Protein AF-A0A369AR36-F1 (afdb_monomer_lite)

Structure (mmCIF, N/CA/C/O backbone):
data_AF-A0A369AR36-F1
#
_entry.id   AF-A0A369AR36-F1
#
loop_
_atom_site.group_PDB
_atom_site.id
_atom_site.type_symbol
_atom_site.label_atom_id
_atom_site.label_alt_id
_atom_site.label_comp_id
_atom_site.label_asym_id
_atom_site.label_entity_id
_atom_site.label_seq_id
_atom_site.pdbx_PDB_ins_code
_atom_site.Cartn_x
_atom_site.Cartn_y
_atom_site.Cartn_z
_atom_site.occupancy
_atom_site.B_iso_or_equiv
_atom_site.auth_seq_id
_atom_site.auth_comp_id
_atom_site.auth_asym_id
_atom_site.auth_atom_id
_atom_site.pdbx_PDB_model_num
ATOM 1 N N . MET A 1 1 ? 7.853 2.453 6.370 1.00 61.25 1 MET A N 1
ATOM 2 C CA . MET A 1 1 ? 7.781 2.922 4.965 1.00 61.25 1 MET A CA 1
ATOM 3 C C . MET A 1 1 ? 8.664 2.089 4.032 1.00 61.25 1 MET A C 1
ATOM 5 O O . MET A 1 1 ? 8.146 1.546 3.066 1.00 61.25 1 MET A O 1
ATOM 9 N N . THR A 1 2 ? 9.948 1.893 4.356 1.00 69.31 2 THR A N 1
ATOM 10 C CA . THR A 1 2 ? 10.935 1.149 3.539 1.00 69.31 2 THR A CA 1
ATOM 11 C C . THR A 1 2 ? 10.521 -0.274 3.143 1.00 69.31 2 THR A C 1
ATOM 13 O O . THR A 1 2 ? 10.704 -0.658 1.993 1.00 69.31 2 THR A O 1
ATOM 16 N N . HIS A 1 3 ? 9.895 -1.040 4.045 1.00 84.94 3 HIS A N 1
ATOM 17 C CA . HIS A 1 3 ? 9.491 -2.421 3.744 1.00 84.94 3 HIS A CA 1
ATOM 18 C C . HIS A 1 3 ? 8.429 -2.529 2.629 1.00 84.94 3 HIS A C 1
ATOM 20 O O . HIS A 1 3 ? 8.501 -3.430 1.796 1.00 84.94 3 HIS A O 1
ATOM 26 N N . ARG A 1 4 ? 7.468 -1.591 2.565 1.00 89.50 4 ARG A N 1
ATOM 27 C CA . ARG A 1 4 ? 6.425 -1.584 1.519 1.00 89.50 4 ARG A CA 1
ATOM 28 C C . ARG A 1 4 ? 6.982 -1.188 0.157 1.00 89.50 4 ARG A C 1
ATOM 30 O O . ARG A 1 4 ? 6.639 -1.820 -0.833 1.00 89.50 4 ARG A O 1
ATOM 37 N N . LEU A 1 5 ? 7.865 -0.190 0.121 1.00 92.06 5 LEU A N 1
ATOM 38 C CA . LEU A 1 5 ? 8.508 0.261 -1.113 1.00 92.06 5 LEU A CA 1
ATOM 39 C C . LEU A 1 5 ? 9.287 -0.889 -1.772 1.00 92.06 5 LEU A C 1
ATOM 41 O O . LEU A 1 5 ? 8.955 -1.297 -2.882 1.00 92.06 5 LEU A O 1
ATOM 45 N N . ALA A 1 6 ? 10.180 -1.531 -1.012 1.00 91.44 6 ALA A N 1
ATOM 46 C CA . ALA A 1 6 ? 10.934 -2.696 -1.478 1.00 91.44 6 ALA A CA 1
ATOM 47 C C . ALA A 1 6 ? 10.037 -3.898 -1.832 1.00 91.44 6 ALA A C 1
ATOM 49 O O . ALA A 1 6 ? 10.390 -4.741 -2.656 1.00 91.44 6 ALA A O 1
ATOM 50 N N . HIS A 1 7 ? 8.873 -4.041 -1.192 1.00 91.56 7 HIS A N 1
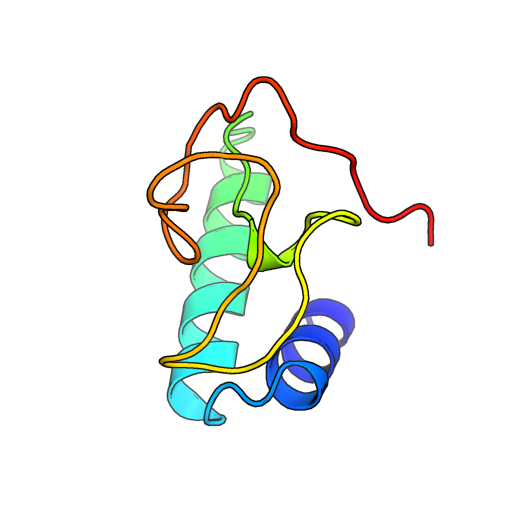ATOM 51 C CA . HIS A 1 7 ? 7.906 -5.067 -1.573 1.00 91.56 7 HIS A CA 1
ATOM 52 C C . HIS A 1 7 ? 7.279 -4.789 -2.944 1.00 91.56 7 HIS A C 1
ATOM 54 O O . HIS A 1 7 ? 7.217 -5.693 -3.775 1.00 91.56 7 HIS A O 1
ATOM 60 N N . PHE A 1 8 ? 6.861 -3.552 -3.205 1.00 93.25 8 PHE A N 1
ATOM 61 C CA . PHE A 1 8 ? 6.240 -3.169 -4.473 1.00 93.25 8 PHE A CA 1
ATOM 62 C C . PHE A 1 8 ? 7.231 -3.170 -5.639 1.00 93.25 8 PHE A C 1
ATOM 64 O O . PHE A 1 8 ? 6.879 -3.621 -6.728 1.00 93.25 8 PHE A O 1
ATOM 71 N N . GLU A 1 9 ? 8.482 -2.786 -5.401 1.00 93.38 9 GLU A N 1
ATOM 72 C CA . GLU A 1 9 ? 9.562 -2.920 -6.386 1.00 93.38 9 GLU A CA 1
ATOM 73 C C . GLU A 1 9 ? 9.815 -4.389 -6.751 1.00 93.38 9 GLU A C 1
ATOM 75 O O . GLU A 1 9 ? 9.913 -4.729 -7.928 1.00 93.38 9 GLU A O 1
ATOM 80 N N . ARG A 1 10 ? 9.812 -5.307 -5.770 1.00 92.88 10 ARG A N 1
ATO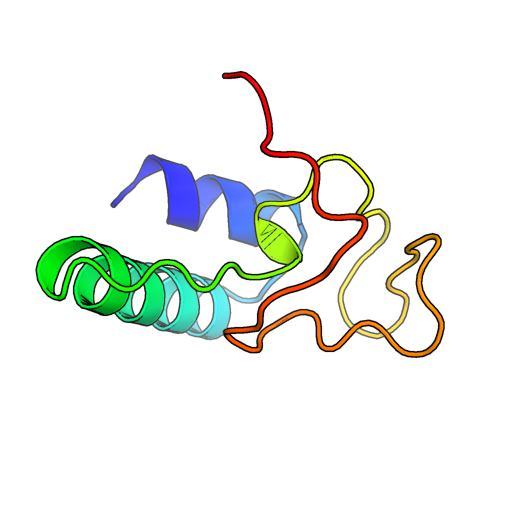M 81 C CA . ARG A 1 10 ? 9.908 -6.760 -6.037 1.00 92.88 10 ARG A CA 1
ATOM 82 C C . ARG A 1 10 ? 8.721 -7.311 -6.823 1.00 92.88 10 ARG A C 1
ATOM 84 O O . ARG A 1 10 ? 8.865 -8.305 -7.531 1.00 92.88 10 ARG A O 1
ATOM 91 N N . LEU A 1 11 ? 7.557 -6.682 -6.699 1.00 92.25 11 LEU A N 1
ATOM 92 C CA . LEU A 1 11 ? 6.380 -6.970 -7.519 1.00 92.25 11 LEU A CA 1
ATOM 93 C C . LEU A 1 11 ? 6.491 -6.364 -8.935 1.00 92.25 11 LEU A C 1
ATOM 95 O O . LEU A 1 11 ? 5.658 -6.648 -9.794 1.00 92.25 11 LEU A O 1
ATOM 99 N N . GLY A 1 12 ? 7.533 -5.577 -9.208 1.00 94.56 12 GLY A N 1
ATOM 100 C CA . GLY A 1 12 ? 7.821 -4.983 -10.509 1.00 94.56 12 GLY A CA 1
ATOM 101 C C . GLY A 1 12 ? 7.126 -3.646 -10.751 1.00 94.56 12 GLY A C 1
ATOM 102 O O . GLY A 1 12 ? 7.003 -3.249 -11.909 1.00 94.56 12 GLY A O 1
ATOM 103 N N . LEU A 1 13 ? 6.635 -2.968 -9.705 1.00 94.62 13 LEU A N 1
ATOM 104 C CA . LEU A 1 13 ? 6.157 -1.593 -9.852 1.00 94.62 13 LEU A CA 1
ATOM 105 C C . LEU A 1 13 ? 7.355 -0.660 -10.099 1.00 94.62 13 LEU A C 1
ATOM 107 O O . LEU A 1 13 ? 8.365 -0.801 -9.411 1.00 94.62 13 LEU A O 1
ATOM 111 N N . PRO A 1 14 ? 7.238 0.316 -11.016 1.00 94.31 14 PRO A N 1
ATOM 112 C CA . PRO A 1 14 ? 8.221 1.387 -11.143 1.00 94.31 14 PRO A CA 1
ATOM 113 C C . PRO A 1 14 ? 8.369 2.173 -9.834 1.00 94.31 14 PRO A C 1
ATOM 115 O O . PRO A 1 14 ? 7.368 2.404 -9.154 1.00 94.31 14 PRO A O 1
ATOM 118 N N . ASP A 1 15 ? 9.566 2.682 -9.537 1.00 93.62 15 ASP A N 1
ATOM 119 C CA . ASP A 1 15 ? 9.903 3.380 -8.282 1.00 93.62 15 ASP A CA 1
ATOM 120 C C . ASP A 1 15 ? 8.882 4.468 -7.910 1.00 93.62 15 ASP A C 1
ATOM 122 O O . ASP A 1 15 ? 8.397 4.551 -6.781 1.00 93.62 15 ASP A O 1
ATOM 126 N N . HIS A 1 16 ? 8.473 5.276 -8.892 1.00 94.19 16 HIS A N 1
ATOM 127 C CA . HIS A 1 16 ? 7.502 6.351 -8.690 1.00 94.19 16 HIS A CA 1
ATOM 128 C C . HIS A 1 16 ? 6.074 5.843 -8.395 1.00 94.19 16 HIS A C 1
ATOM 130 O O . HIS A 1 16 ? 5.303 6.513 -7.709 1.00 94.19 16 HIS A O 1
ATOM 136 N N . GLU A 1 17 ? 5.676 4.670 -8.895 1.00 94.75 17 GLU A N 1
ATOM 137 C CA . GLU A 1 17 ? 4.408 4.028 -8.520 1.00 94.75 17 GLU A CA 1
ATOM 138 C C . GLU A 1 17 ? 4.503 3.350 -7.153 1.00 94.75 17 GLU A C 1
ATOM 140 O O . GLU A 1 17 ? 3.584 3.485 -6.343 1.00 94.75 17 GLU A O 1
ATOM 145 N N . ALA A 1 18 ? 5.618 2.672 -6.874 1.00 94.88 18 ALA A N 1
ATOM 146 C CA . ALA A 1 18 ? 5.885 2.043 -5.586 1.00 94.88 18 ALA A CA 1
ATOM 147 C C . ALA A 1 18 ? 5.868 3.076 -4.448 1.00 94.88 18 ALA A C 1
ATOM 149 O O . ALA A 1 18 ? 5.192 2.863 -3.438 1.00 94.88 18 ALA A O 1
ATOM 150 N N . GLY A 1 19 ? 6.523 4.226 -4.645 1.00 95.19 19 GLY A N 1
ATOM 151 C CA . GLY A 1 19 ? 6.497 5.362 -3.722 1.00 95.19 19 GLY A CA 1
ATOM 152 C C . GLY A 1 19 ? 5.081 5.883 -3.477 1.00 95.19 19 GLY A C 1
ATOM 153 O O . GLY A 1 19 ? 4.625 5.906 -2.335 1.00 95.19 19 GLY A O 1
ATOM 154 N N . ARG A 1 20 ? 4.327 6.179 -4.547 1.00 95.38 20 ARG A N 1
ATOM 155 C CA . ARG A 1 20 ? 2.926 6.632 -4.435 1.00 95.38 20 ARG A CA 1
ATOM 156 C C . ARG A 1 20 ? 2.048 5.648 -3.662 1.00 95.38 20 ARG A C 1
ATOM 158 O O . ARG A 1 20 ? 1.205 6.064 -2.867 1.00 95.38 20 ARG A O 1
ATOM 165 N N . MET A 1 21 ? 2.233 4.345 -3.872 1.00 95.69 21 MET A N 1
ATOM 166 C CA . MET A 1 21 ? 1.501 3.325 -3.122 1.00 95.69 21 MET A CA 1
ATOM 167 C C . MET A 1 21 ? 1.927 3.259 -1.655 1.00 95.69 21 MET A C 1
ATOM 169 O O . MET A 1 21 ? 1.068 3.104 -0.789 1.00 95.69 21 MET A O 1
ATOM 173 N N . ALA A 1 22 ? 3.218 3.400 -1.353 1.00 95.00 22 ALA A N 1
ATOM 174 C CA . ALA A 1 22 ? 3.701 3.442 0.023 1.00 95.00 22 ALA A CA 1
ATOM 175 C C . ALA A 1 22 ? 3.115 4.641 0.791 1.00 95.00 22 ALA A C 1
ATOM 177 O O . ALA A 1 22 ? 2.620 4.448 1.904 1.00 95.00 22 ALA A O 1
ATOM 178 N N . ASP A 1 23 ? 3.078 5.825 0.174 1.00 95.00 23 ASP A N 1
ATOM 179 C CA . ASP A 1 23 ? 2.492 7.039 0.757 1.00 95.00 23 ASP A CA 1
ATOM 180 C C . ASP A 1 23 ? 0.980 6.894 0.971 1.00 95.00 23 ASP A C 1
ATOM 182 O O . ASP A 1 23 ? 0.459 7.198 2.046 1.00 95.00 23 ASP A O 1
ATOM 186 N N . LYS A 1 24 ? 0.263 6.346 -0.019 1.00 95.38 24 LYS A N 1
ATOM 187 C CA . LYS A 1 24 ? -1.176 6.058 0.091 1.00 95.38 24 LYS A CA 1
ATOM 188 C C . LYS A 1 24 ? -1.482 5.155 1.288 1.00 95.38 24 LYS A C 1
ATOM 190 O O . LYS A 1 24 ? -2.461 5.380 1.997 1.00 95.38 24 LYS A O 1
ATOM 195 N N . LEU A 1 25 ? -0.655 4.135 1.521 1.00 94.69 25 LEU A N 1
ATOM 196 C CA . LEU A 1 25 ? -0.837 3.208 2.639 1.00 94.69 25 LEU A CA 1
ATOM 197 C C . LEU A 1 25 ? -0.373 3.789 3.975 1.00 94.69 25 LEU A C 1
ATOM 199 O O . LEU A 1 25 ? -0.925 3.419 5.005 1.00 94.69 25 LEU A O 1
ATOM 203 N N . LEU A 1 26 ? 0.593 4.708 3.975 1.00 94.75 26 LEU A N 1
ATOM 204 C CA . LEU A 1 26 ? 0.948 5.473 5.169 1.00 94.75 26 LEU A CA 1
ATOM 205 C C . LEU A 1 26 ? -0.244 6.313 5.650 1.00 94.75 26 LEU A C 1
ATOM 207 O O . LEU A 1 26 ? -0.577 6.282 6.833 1.00 94.75 26 LEU A O 1
ATOM 211 N N . LEU A 1 27 ? -0.909 7.021 4.731 1.00 95.44 27 LEU A N 1
ATOM 212 C CA . LEU A 1 27 ? -2.111 7.801 5.039 1.00 95.44 27 LEU A CA 1
ATOM 213 C C . LEU A 1 27 ? -3.258 6.908 5.524 1.00 95.44 27 LEU A C 1
ATOM 215 O O . LEU A 1 27 ? -3.867 7.216 6.543 1.00 95.44 27 LEU A O 1
ATOM 219 N N . ARG A 1 28 ? -3.496 5.771 4.853 1.00 95.56 28 ARG A N 1
ATOM 220 C CA . ARG A 1 28 ? -4.482 4.770 5.294 1.00 95.56 28 ARG A CA 1
ATOM 221 C C . ARG A 1 28 ? -4.256 4.363 6.751 1.00 95.56 28 ARG A C 1
ATOM 223 O O . ARG A 1 28 ? -5.196 4.372 7.539 1.00 95.56 28 ARG A O 1
ATOM 230 N N . ASP A 1 29 ? -3.027 3.973 7.086 1.00 94.31 29 ASP A N 1
ATOM 231 C CA . ASP A 1 29 ? -2.705 3.472 8.424 1.00 94.31 29 ASP A CA 1
ATOM 232 C C . ASP A 1 29 ? -2.906 4.558 9.489 1.00 94.31 29 ASP A C 1
ATOM 234 O O . ASP A 1 29 ? -3.433 4.275 10.563 1.00 94.31 29 ASP A O 1
ATOM 238 N N . ARG A 1 30 ? -2.535 5.807 9.176 1.00 95.69 30 ARG A N 1
ATOM 239 C CA . ARG A 1 30 ? -2.754 6.965 10.053 1.00 95.69 30 ARG A CA 1
ATOM 240 C C . ARG A 1 30 ? -4.240 7.210 10.315 1.00 95.69 30 ARG A C 1
ATOM 242 O O . ARG A 1 30 ? -4.616 7.512 11.442 1.00 95.69 30 ARG A O 1
ATOM 249 N N . ASP A 1 31 ? -5.063 7.082 9.282 1.00 97.31 31 ASP A N 1
ATOM 250 C CA . ASP A 1 31 ? -6.497 7.366 9.346 1.00 97.31 31 ASP A CA 1
ATOM 251 C C . ASP A 1 31 ? -7.312 6.171 9.892 1.00 97.31 31 ASP A C 1
ATOM 253 O O . ASP A 1 31 ? -8.541 6.224 9.916 1.00 97.31 31 ASP A O 1
ATOM 257 N N . LEU A 1 32 ? -6.641 5.096 10.342 1.00 94.56 32 LEU A N 1
ATOM 258 C CA . LEU A 1 32 ? -7.246 3.843 10.822 1.00 94.56 32 LEU A CA 1
ATOM 259 C C . LEU A 1 32 ? -8.230 3.223 9.816 1.00 94.56 32 LEU A C 1
ATOM 261 O O . LEU A 1 32 ? -9.193 2.549 10.184 1.00 94.56 32 LEU A O 1
ATOM 265 N N . ASP A 1 33 ? -7.978 3.444 8.528 1.00 95.56 33 ASP A N 1
ATOM 266 C CA . ASP A 1 33 ? -8.815 2.942 7.450 1.00 95.56 33 ASP A CA 1
ATOM 267 C C . ASP A 1 33 ? -8.593 1.430 7.266 1.00 95.56 33 ASP A C 1
ATOM 269 O O . ASP A 1 33 ? -7.482 0.938 7.039 1.00 95.56 33 ASP A O 1
ATOM 273 N N . ASP A 1 34 ? -9.679 0.667 7.379 1.00 93.56 34 ASP A N 1
ATOM 274 C CA . ASP A 1 34 ? -9.670 -0.795 7.347 1.00 93.56 34 ASP A CA 1
ATOM 275 C C . ASP A 1 34 ? -9.540 -1.383 5.934 1.00 93.56 34 ASP A C 1
ATOM 277 O O . ASP A 1 34 ? -9.329 -2.590 5.773 1.00 93.56 34 ASP A O 1
ATOM 281 N N . ARG A 1 35 ? -9.620 -0.549 4.894 1.00 95.12 35 ARG A N 1
ATOM 282 C CA . ARG A 1 35 ? -9.456 -0.983 3.506 1.00 95.12 35 ARG A CA 1
ATOM 283 C C . ARG A 1 35 ? -8.049 -1.526 3.259 1.00 95.12 35 ARG A C 1
ATOM 285 O O . ARG A 1 35 ? -7.066 -1.179 3.911 1.00 95.12 35 ARG A O 1
ATOM 292 N N . ARG A 1 36 ? -7.919 -2.407 2.275 1.00 93.56 36 ARG A N 1
ATOM 293 C CA . ARG A 1 36 ? -6.663 -3.079 1.914 1.00 93.56 36 ARG A CA 1
ATOM 294 C C . ARG A 1 36 ? -6.377 -2.897 0.429 1.00 93.56 36 ARG A C 1
ATOM 296 O O . ARG A 1 36 ? -7.269 -2.544 -0.339 1.00 93.56 36 ARG A O 1
ATOM 303 N N . VAL A 1 37 ? -5.137 -3.135 0.016 1.00 94.31 37 VAL A N 1
ATOM 304 C CA . VAL A 1 37 ? -4.749 -3.130 -1.400 1.00 94.31 37 VAL A CA 1
ATOM 305 C C . VAL A 1 37 ? -4.223 -4.502 -1.791 1.00 94.31 37 VAL A C 1
ATOM 307 O O . VAL A 1 37 ? -3.475 -5.105 -1.028 1.00 94.31 37 VAL A O 1
ATOM 310 N N . CYS A 1 38 ? -4.592 -5.028 -2.964 1.00 94.38 38 CYS A N 1
ATOM 311 C CA . CYS A 1 38 ? -4.197 -6.391 -3.340 1.00 94.38 38 CYS A CA 1
ATOM 312 C C . CYS A 1 38 ? -2.679 -6.572 -3.455 1.00 94.38 38 CYS A C 1
ATOM 314 O O . CYS A 1 38 ? -2.222 -7.704 -3.363 1.00 94.38 38 CYS A O 1
ATOM 316 N N . LEU A 1 39 ? -1.905 -5.493 -3.621 1.00 93.38 39 LEU A N 1
ATOM 317 C CA . LEU A 1 39 ? -0.441 -5.541 -3.551 1.00 93.38 39 LEU A CA 1
ATOM 318 C C . LEU A 1 39 ? 0.083 -6.069 -2.205 1.00 93.38 39 LEU A C 1
ATOM 320 O O . LEU A 1 39 ? 1.186 -6.587 -2.170 1.00 93.38 39 LEU A O 1
ATOM 324 N N . GLU A 1 40 ? -0.692 -5.976 -1.119 1.00 93.06 40 GLU A N 1
ATOM 325 C CA . GLU A 1 40 ? -0.356 -6.542 0.199 1.00 93.06 40 GLU A CA 1
ATOM 326 C C . GLU A 1 40 ? -0.943 -7.962 0.404 1.00 93.06 40 GLU A C 1
ATOM 328 O O . GLU A 1 40 ? -0.862 -8.517 1.500 1.00 93.06 40 GLU A O 1
ATOM 333 N N . CYS A 1 41 ? -1.572 -8.555 -0.622 1.00 94.12 41 CYS A N 1
ATOM 334 C CA . CYS A 1 41 ? -2.279 -9.836 -0.526 1.00 94.12 41 CYS A CA 1
ATOM 335 C C . CYS A 1 41 ? -1.382 -11.027 -0.892 1.00 94.12 41 CYS A C 1
ATOM 337 O O . CYS A 1 41 ? -0.793 -11.068 -1.975 1.00 94.12 41 CYS A O 1
ATOM 339 N N . GLN A 1 42 ? -1.399 -12.077 -0.068 1.00 92.44 42 GLN A N 1
ATOM 340 C CA . GLN A 1 42 ? -0.708 -13.343 -0.336 1.00 92.44 42 GLN A CA 1
ATOM 341 C C . GLN A 1 42 ? -1.171 -14.049 -1.606 1.00 92.44 42 GLN A C 1
ATOM 343 O O . GLN A 1 42 ? -0.436 -14.890 -2.111 1.00 92.44 42 GLN A O 1
ATOM 348 N N . HIS A 1 43 ? -2.366 -13.762 -2.117 1.00 92.44 43 HIS A N 1
ATOM 349 C CA . HIS A 1 43 ? -2.883 -14.402 -3.327 1.00 92.44 43 HIS A CA 1
ATOM 350 C C . HIS A 1 43 ? -2.430 -13.709 -4.616 1.00 92.44 43 HIS A C 1
ATOM 352 O O . HIS A 1 43 ? -2.538 -14.304 -5.689 1.00 92.44 43 HIS A O 1
ATOM 358 N N . LEU A 1 44 ? -1.929 -12.470 -4.541 1.00 93.06 44 LEU A N 1
ATOM 359 C CA . LEU A 1 44 ? -1.524 -11.734 -5.732 1.00 93.06 44 LEU A CA 1
ATOM 360 C C . LEU A 1 44 ? -0.205 -12.294 -6.282 1.00 93.06 44 LEU A C 1
ATOM 362 O O . LEU A 1 44 ? 0.782 -12.467 -5.562 1.00 93.06 44 LEU A O 1
ATOM 366 N N . ARG A 1 45 ? -0.187 -12.595 -7.580 1.00 92.38 45 ARG A N 1
ATOM 367 C CA . ARG A 1 45 ? 0.982 -13.098 -8.315 1.00 92.38 45 ARG A CA 1
ATOM 368 C C . ARG A 1 45 ? 1.093 -12.402 -9.667 1.00 92.38 45 ARG A C 1
ATOM 370 O O . ARG A 1 45 ? 0.100 -11.917 -10.201 1.00 92.38 45 ARG A O 1
ATOM 377 N N . GLY A 1 46 ? 2.278 -12.435 -10.266 1.00 92.31 46 GLY A N 1
ATOM 378 C CA . GLY A 1 46 ? 2.528 -11.855 -11.587 1.00 92.31 46 GLY A CA 1
ATOM 379 C C . GLY A 1 46 ? 3.230 -10.504 -11.503 1.00 92.31 46 GLY A C 1
ATOM 380 O O . GLY A 1 46 ? 4.039 -10.296 -10.605 1.00 92.31 46 GLY A O 1
ATOM 381 N N . ARG A 1 47 ? 2.949 -9.635 -12.475 1.00 92.38 47 ARG A N 1
ATOM 382 C CA . ARG A 1 47 ? 3.588 -8.324 -12.666 1.00 92.38 47 ARG A CA 1
ATOM 383 C C . ARG A 1 47 ? 2.575 -7.312 -13.219 1.00 92.38 47 ARG A C 1
ATOM 385 O O . ARG A 1 47 ? 1.517 -7.751 -13.693 1.00 92.38 47 ARG A O 1
ATOM 392 N N . PRO A 1 48 ? 2.879 -5.999 -13.237 1.00 91.56 48 PRO A N 1
ATOM 393 C CA . PRO A 1 48 ? 2.019 -5.003 -13.873 1.00 91.56 48 PRO A CA 1
ATOM 394 C C . PRO A 1 48 ? 1.588 -5.417 -15.289 1.00 91.56 48 PRO A C 1
ATOM 396 O O . PRO A 1 48 ? 2.393 -5.910 -16.077 1.00 91.56 48 PRO A O 1
ATOM 399 N N . GLY A 1 49 ? 0.292 -5.284 -15.586 1.00 89.12 49 GLY A N 1
ATOM 400 C CA . GLY A 1 49 ? -0.317 -5.703 -16.859 1.00 89.12 49 GLY A CA 1
ATOM 401 C C . GLY A 1 49 ? -0.647 -7.199 -16.987 1.00 89.12 49 GLY A C 1
ATOM 402 O O . GLY A 1 49 ? -1.337 -7.582 -17.924 1.00 89.12 49 GLY A O 1
ATOM 403 N N . ALA A 1 50 ? -0.209 -8.049 -16.054 1.00 92.12 50 ALA A N 1
ATOM 404 C CA . ALA A 1 50 ? -0.453 -9.496 -16.082 1.00 92.12 50 ALA A CA 1
ATOM 405 C C . ALA A 1 50 ? -0.678 -10.079 -14.673 1.00 92.12 50 ALA A C 1
ATOM 407 O O . ALA A 1 50 ? -0.199 -11.170 -14.343 1.00 92.12 50 ALA A O 1
ATOM 408 N N . TRP A 1 51 ? -1.372 -9.326 -13.817 1.00 92.38 51 TRP A N 1
ATOM 409 C CA . TRP A 1 51 ? -1.702 -9.751 -12.461 1.00 92.38 51 TRP A CA 1
ATOM 410 C C . TRP A 1 51 ? -2.625 -10.965 -12.455 1.00 92.38 51 TRP A C 1
ATOM 412 O O . TRP A 1 51 ? -3.570 -11.060 -13.235 1.00 92.38 51 TRP A O 1
ATOM 422 N N . ARG A 1 52 ? -2.367 -11.877 -11.521 1.00 91.31 52 ARG A N 1
ATOM 423 C CA . ARG A 1 52 ? -3.186 -13.055 -11.259 1.00 91.31 52 ARG A CA 1
ATOM 424 C C . ARG A 1 52 ? -3.627 -13.046 -9.804 1.00 91.31 52 ARG A C 1
ATOM 426 O O . ARG A 1 52 ? -2.812 -12.888 -8.897 1.00 91.31 52 ARG A O 1
ATOM 433 N N . CYS A 1 53 ? -4.929 -13.195 -9.612 1.00 92.38 53 CYS A N 1
ATOM 434 C CA . CYS A 1 53 ? -5.609 -13.261 -8.328 1.00 92.38 53 CYS A CA 1
ATOM 435 C C . CYS A 1 53 ? -6.835 -14.173 -8.507 1.00 92.38 53 CYS A C 1
ATOM 437 O O . CYS A 1 53 ? -7.407 -14.167 -9.598 1.00 92.38 53 CYS A O 1
ATOM 439 N N . PRO A 1 54 ? -7.271 -14.922 -7.479 1.00 88.88 54 PRO A N 1
ATOM 440 C CA . PRO A 1 54 ? -8.518 -15.687 -7.545 1.00 88.88 54 PRO A CA 1
ATOM 441 C C . PRO A 1 54 ? -9.765 -14.825 -7.792 1.00 88.88 54 PRO A C 1
ATOM 443 O O . PRO A 1 54 ? -10.770 -15.326 -8.285 1.00 88.88 54 PRO A O 1
ATOM 446 N N . MET A 1 55 ? -9.712 -13.531 -7.456 1.00 86.88 55 MET A N 1
ATOM 447 C CA . MET A 1 55 ? -10.817 -12.604 -7.698 1.00 86.88 55 MET A CA 1
ATOM 448 C C . MET A 1 55 ? -10.887 -12.189 -9.176 1.00 86.88 55 MET A C 1
ATOM 450 O O . MET A 1 55 ? -9.855 -11.813 -9.742 1.00 86.88 55 MET A O 1
ATOM 454 N N . PRO A 1 56 ? -12.085 -12.165 -9.789 1.00 75.88 56 PRO A N 1
ATOM 455 C CA . PRO A 1 56 ? -12.264 -11.602 -11.121 1.00 75.88 56 PRO A CA 1
ATOM 456 C C . PRO A 1 56 ? -11.973 -10.094 -11.089 1.00 75.88 56 PRO A C 1
ATOM 458 O O . PRO A 1 56 ? -12.458 -9.390 -10.207 1.00 75.88 56 PRO A O 1
ATOM 461 N N . ALA A 1 57 ? -11.168 -9.610 -12.042 1.00 75.50 57 ALA A N 1
ATOM 462 C CA . ALA A 1 57 ? -10.775 -8.201 -12.184 1.00 75.50 57 ALA A CA 1
ATOM 463 C C . ALA A 1 57 ? -10.238 -7.554 -10.881 1.00 75.50 57 ALA A C 1
ATOM 465 O O . ALA A 1 57 ? -10.858 -6.642 -10.330 1.00 75.50 57 ALA A O 1
ATOM 466 N N . PRO A 1 58 ? -9.072 -7.990 -10.364 1.00 77.88 58 PRO A N 1
ATOM 467 C CA . PRO A 1 58 ? -8.533 -7.444 -9.124 1.00 77.88 58 PRO A CA 1
ATOM 468 C C . PRO A 1 58 ? -8.220 -5.950 -9.288 1.00 77.88 58 PRO A C 1
ATOM 470 O O . PRO A 1 58 ? -7.439 -5.561 -10.158 1.00 77.88 58 PRO A O 1
ATOM 473 N N . MET A 1 59 ? -8.777 -5.099 -8.423 1.00 87.19 59 MET A N 1
ATOM 474 C CA . MET A 1 59 ? -8.453 -3.668 -8.411 1.00 87.19 59 MET A CA 1
ATOM 475 C C . MET A 1 59 ? -7.106 -3.459 -7.709 1.00 87.19 59 MET A C 1
ATOM 477 O O . MET A 1 59 ? -7.042 -2.957 -6.590 1.00 87.19 59 MET A O 1
ATOM 481 N N . VAL A 1 60 ? -6.016 -3.905 -8.339 1.00 92.12 60 VAL A N 1
ATOM 482 C CA . VAL A 1 60 ? -4.748 -4.213 -7.658 1.00 92.12 60 VAL A CA 1
ATOM 483 C C . VAL A 1 60 ? -4.188 -3.069 -6.816 1.00 92.12 60 VAL A C 1
ATOM 485 O O . VAL A 1 60 ? -3.681 -3.332 -5.733 1.00 92.12 60 VAL A O 1
ATOM 488 N N . GLN A 1 61 ? -4.314 -1.824 -7.281 1.00 93.06 61 GLN A N 1
ATOM 489 C CA . GLN A 1 61 ? -3.763 -0.626 -6.631 1.00 93.06 61 GLN A CA 1
ATOM 490 C C . GLN A 1 61 ? -4.817 0.207 -5.863 1.00 93.06 61 GLN A C 1
ATOM 492 O O . GLN A 1 61 ? -4.530 1.294 -5.346 1.00 93.06 61 GLN A O 1
ATOM 497 N N . GLN A 1 62 ? -6.062 -0.272 -5.777 1.00 94.12 62 GLN A N 1
ATOM 498 C CA . GLN A 1 62 ? -7.143 0.437 -5.092 1.00 94.12 62 GLN A CA 1
ATOM 499 C C . GLN A 1 62 ? -7.318 -0.030 -3.649 1.00 94.12 62 GLN A C 1
ATOM 501 O O . GLN A 1 62 ? -7.210 -1.220 -3.343 1.00 94.12 62 GL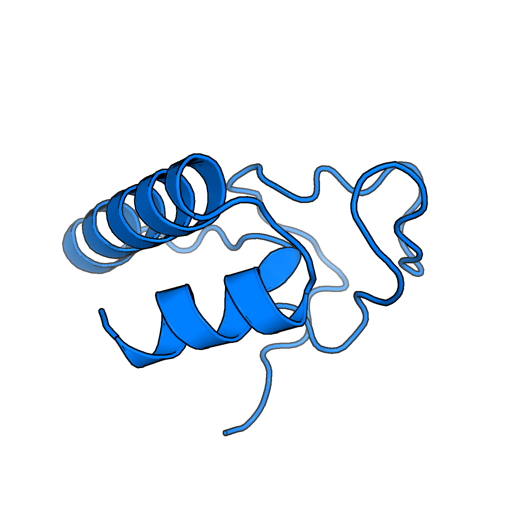N A O 1
ATOM 506 N N . LEU A 1 63 ? -7.615 0.936 -2.773 1.00 95.12 63 LEU A N 1
ATOM 507 C CA . LEU A 1 63 ? -8.062 0.655 -1.413 1.00 95.12 63 LEU A CA 1
ATOM 508 C C . LEU A 1 63 ? -9.483 0.114 -1.486 1.00 95.12 63 LEU A C 1
ATOM 510 O O . LEU A 1 63 ? -10.395 0.800 -1.942 1.00 95.12 63 LEU A O 1
ATOM 514 N N . GLN A 1 64 ? -9.659 -1.122 -1.048 1.00 93.38 64 GLN A N 1
ATOM 515 C CA . GLN A 1 64 ? -10.919 -1.843 -1.154 1.00 93.38 64 GLN A CA 1
ATOM 516 C C . GLN A 1 64 ? -11.071 -2.840 -0.006 1.00 93.38 64 GLN A C 1
ATOM 518 O O . GLN A 1 64 ? -10.099 -3.217 0.648 1.00 93.38 64 GLN A O 1
ATOM 523 N N . ARG A 1 65 ? -12.295 -3.321 0.203 1.00 92.44 65 ARG A N 1
ATOM 524 C CA . ARG A 1 6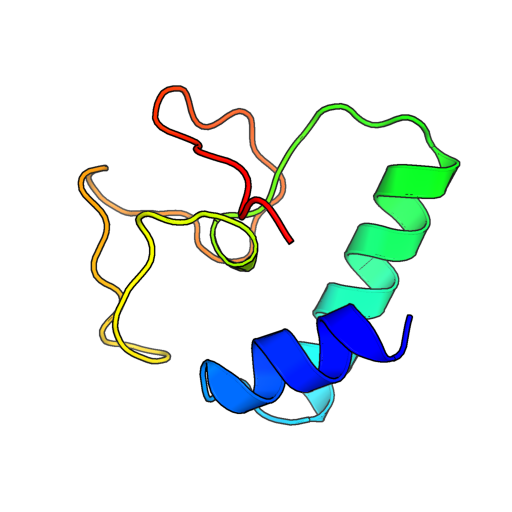5 ? -12.578 -4.441 1.108 1.00 92.44 65 ARG A CA 1
ATOM 525 C C . ARG A 1 65 ? -12.732 -5.716 0.285 1.00 92.44 65 ARG A C 1
ATOM 527 O O . ARG A 1 65 ? -13.839 -6.119 -0.048 1.00 92.44 65 ARG A O 1
ATOM 534 N N . CYS A 1 66 ? -11.605 -6.302 -0.120 1.0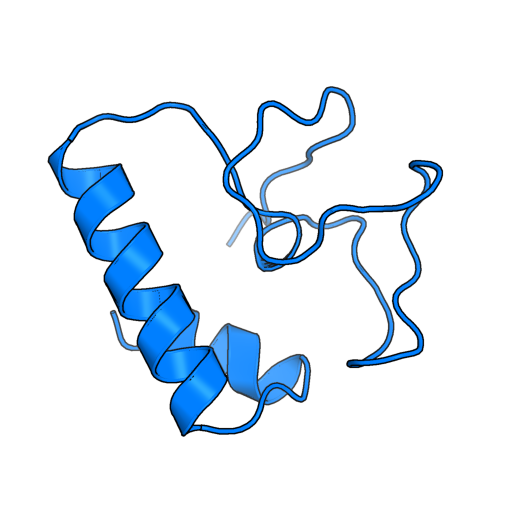0 92.38 66 CYS A N 1
ATOM 535 C CA . CYS A 1 66 ? -11.613 -7.551 -0.880 1.00 92.38 66 CYS A CA 1
ATOM 536 C C . CYS A 1 66 ? -11.937 -8.731 0.061 1.00 92.38 66 CYS A C 1
ATOM 538 O O . CYS A 1 66 ? -11.184 -8.946 1.011 1.00 92.38 66 CYS A O 1
ATOM 540 N N . PRO A 1 67 ? -13.000 -9.518 -0.193 1.00 88.44 67 PRO A N 1
ATOM 541 C CA . PRO A 1 67 ? -13.415 -10.602 0.703 1.00 88.44 67 PRO A CA 1
ATOM 542 C C . PRO A 1 67 ? -12.438 -11.787 0.719 1.00 88.44 67 PRO A C 1
ATOM 544 O O . PRO A 1 67 ? -12.381 -12.520 1.697 1.00 88.44 67 PRO A O 1
ATOM 547 N N . ALA A 1 68 ? -11.647 -11.963 -0.343 1.00 90.38 68 ALA A N 1
ATOM 548 C CA . ALA A 1 68 ? -10.627 -13.009 -0.451 1.00 90.38 68 ALA A CA 1
ATOM 549 C C . ALA A 1 68 ? -9.215 -12.512 -0.074 1.00 90.38 68 ALA A C 1
ATOM 551 O O . ALA A 1 68 ? -8.212 -13.123 -0.459 1.00 90.38 68 ALA A O 1
ATOM 552 N N . PHE A 1 69 ? -9.110 -11.362 0.601 1.00 92.69 69 PHE A N 1
ATOM 553 C CA . PHE A 1 69 ? -7.823 -10.811 1.013 1.00 92.69 69 PHE A CA 1
ATOM 554 C C . PHE A 1 69 ? -7.187 -11.681 2.102 1.00 92.69 69 PHE A C 1
ATOM 556 O O . PHE A 1 69 ? -7.804 -11.957 3.126 1.00 92.69 69 PHE A O 1
ATOM 563 N N . ALA A 1 70 ? -5.930 -12.064 1.890 1.00 91.88 70 ALA A N 1
ATOM 564 C CA . ALA A 1 70 ? -5.103 -12.729 2.886 1.00 91.88 70 ALA A CA 1
ATOM 565 C C . ALA A 1 70 ? -3.845 -11.887 3.105 1.00 91.88 70 ALA A C 1
ATOM 567 O O . ALA A 1 70 ? -3.052 -11.709 2.181 1.00 91.88 70 ALA A O 1
ATOM 568 N N . GLU A 1 71 ? -3.679 -11.348 4.310 1.00 82.19 71 GLU A N 1
ATOM 569 C CA . GLU A 1 71 ? -2.515 -10.538 4.672 1.00 82.19 71 GLU A CA 1
ATOM 570 C C . GLU A 1 71 ? -1.244 -11.380 4.627 1.00 82.19 71 GLU A C 1
ATOM 572 O O . GLU A 1 71 ? -1.237 -12.491 5.154 1.00 82.19 71 GLU A O 1
ATOM 577 N N . VAL A 1 72 ? -0.169 -10.876 4.011 1.00 70.44 72 VAL A N 1
ATOM 578 C CA . VAL A 1 72 ? 1.153 -11.520 4.065 1.00 70.44 72 VAL A CA 1
ATOM 579 C C . VAL A 1 72 ? 1.603 -11.577 5.523 1.00 70.44 72 VAL A C 1
ATOM 581 O O . VAL A 1 72 ? 1.933 -10.546 6.104 1.00 70.44 72 VAL A O 1
ATOM 584 N N . ARG A 1 73 ? 1.611 -12.780 6.118 1.00 55.22 73 ARG A N 1
ATOM 585 C CA . ARG A 1 73 ? 2.274 -12.998 7.407 1.00 55.22 73 ARG A CA 1
ATOM 586 C C . ARG A 1 73 ? 3.766 -12.782 7.164 1.00 55.22 73 ARG A C 1
ATOM 588 O O . ARG A 1 73 ? 4.370 -13.557 6.425 1.00 55.22 73 ARG A O 1
ATOM 595 N N . GLN A 1 74 ? 4.284 -11.673 7.684 1.00 53.19 74 GLN A N 1
ATOM 596 C CA . GLN A 1 74 ? 5.717 -11.394 7.771 1.00 53.19 74 GLN A CA 1
ATOM 597 C C . GLN A 1 74 ? 6.330 -12.252 8.872 1.00 53.19 74 GLN A C 1
ATOM 599 O O . GLN A 1 74 ? 5.656 -12.412 9.916 1.00 53.19 74 GLN A O 1
#

Organism: NCBI:txid1031594

Sequence (74 aa):
MTHRLAHFERLGLPDHEAGRMADKLLLRDRDLDDRRVCLECQHLRGRPGAWRCPMPAPMVQQLQRCPAFAEVRQ

pLDDT: mean 90.09, std 8.82, range [53.19, 97.31]

Secondary structure (DSSP, 8-stat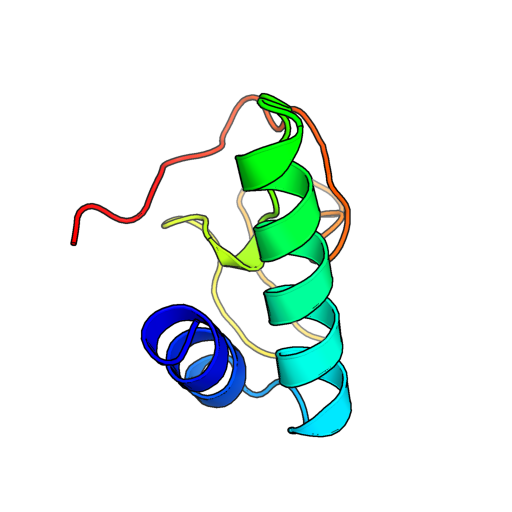e):
-HHHHHHHHHTT--HHHHHHHHHHHHHHHHTT---B-GGGBTT-BS-TTS-B-SSSS--TTS-B--TT--B---

Radius of gyration: 11.61 Å; chains: 1; bounding box: 24×24×28 Å

Foldseek 3Di:
DVVQLVLVVVLVDDSVLSVVLVVVVVVCVVVVPPFDAQSQAPQWDDHPPDIDHPDDPGPRSDGHDDVPGDGPDD